Protein AF-A3UKI1-F1 (afdb_monomer_lite)

Sequence (68 aa):
MYLSRIKVENFRNFRDLDVALGGNIVIVGENRVGKSNVLFGLRLIFDPSLPDSAGSSVSPTFGMGWRR

pLDDT: mean 72.54, std 16.63, range [41.44, 90.88]

Secondary structure (DSSP, 8-state):
----EEEEEEETTEEEEEEE--SS------TTSSHHHHHHHHHHHH-TTS------------------

Radius of gyration: 16.29 Å; chains: 1; bounding box: 43×38×25 Å

Foldseek 3Di:
DDDQWDWDDPQDLDNTDIDGDDDDDDDDDDPPSCSVVSVVVVCVVVDPPDDPPPDDDDDPPPDPDPDD

Structure (mmCIF, N/CA/C/O backbone):
data_AF-A3UKI1-F1
#
_entry.id   AF-A3UKI1-F1
#
loop_
_atom_site.group_PDB
_atom_site.id
_atom_site.type_symbol
_atom_site.label_atom_id
_atom_site.label_alt_id
_atom_site.label_comp_id
_atom_site.label_asym_id
_atom_site.label_entity_id
_atom_site.label_seq_id
_atom_site.pdbx_PDB_ins_code
_atom_site.Cartn_x
_atom_site.Cartn_y
_atom_site.Cartn_z
_atom_site.occupancy
_atom_site.B_iso_or_equiv
_atom_site.auth_seq_id
_atom_site.auth_comp_id
_atom_site.auth_asym_id
_atom_site.auth_atom_id
_atom_site.pdbx_PDB_model_num
ATOM 1 N N . MET A 1 1 ? -6.265 2.007 15.491 1.00 59.69 1 MET A N 1
ATOM 2 C CA . MET A 1 1 ? -6.096 2.704 14.198 1.00 59.69 1 MET A CA 1
ATOM 3 C C . MET A 1 1 ? -6.624 1.785 13.105 1.00 59.69 1 MET A C 1
ATOM 5 O O . MET A 1 1 ? -6.245 0.623 13.107 1.00 59.69 1 MET A O 1
ATOM 9 N N . TYR A 1 2 ? -7.545 2.254 12.259 1.00 70.44 2 TYR A N 1
ATOM 10 C CA . TYR A 1 2 ? -8.127 1.470 11.161 1.00 70.44 2 TYR A CA 1
ATOM 11 C C . TYR A 1 2 ? -7.704 2.108 9.840 1.00 70.44 2 TYR A C 1
ATOM 13 O O . TYR A 1 2 ? -8.020 3.271 9.595 1.00 70.44 2 TYR A O 1
ATOM 21 N N . LEU A 1 3 ? -6.955 1.371 9.021 1.00 71.44 3 LEU A N 1
ATOM 22 C CA . LEU A 1 3 ? -6.536 1.835 7.704 1.00 71.44 3 LEU A CA 1
ATOM 23 C C . LEU A 1 3 ? -7.581 1.355 6.694 1.00 71.44 3 LEU A C 1
ATOM 25 O O . LEU A 1 3 ? -7.661 0.164 6.416 1.00 71.44 3 LEU A O 1
ATOM 29 N N . SER A 1 4 ? -8.425 2.268 6.212 1.00 84.44 4 SER A N 1
ATOM 30 C CA . SER A 1 4 ? -9.570 1.950 5.343 1.00 84.44 4 SER A CA 1
ATOM 31 C C . SER A 1 4 ? -9.244 2.030 3.853 1.00 84.44 4 SER A C 1
ATOM 33 O O . SER A 1 4 ? -9.894 1.383 3.034 1.00 84.44 4 SER A O 1
ATOM 35 N N . ARG A 1 5 ? -8.253 2.840 3.479 1.00 85.38 5 ARG A N 1
ATOM 36 C CA . ARG A 1 5 ? -7.869 3.080 2.087 1.00 85.38 5 ARG A CA 1
ATOM 37 C C . ARG A 1 5 ? -6.427 3.559 2.019 1.00 85.38 5 ARG A C 1
ATOM 39 O O . ARG A 1 5 ? -6.004 4.360 2.848 1.00 85.38 5 ARG A O 1
ATOM 46 N N . ILE A 1 6 ? -5.696 3.087 1.018 1.00 86.06 6 ILE A N 1
ATOM 47 C CA . ILE A 1 6 ? -4.395 3.618 0.619 1.00 86.06 6 ILE A CA 1
ATOM 48 C C . ILE A 1 6 ? -4.565 4.253 -0.754 1.00 86.06 6 ILE A C 1
ATOM 50 O O . ILE A 1 6 ? -5.027 3.593 -1.682 1.00 86.06 6 ILE A O 1
ATOM 54 N N . LYS A 1 7 ? -4.138 5.510 -0.876 1.00 87.62 7 LYS A N 1
ATOM 55 C CA . LYS A 1 7 ? -3.953 6.172 -2.162 1.00 87.62 7 LYS A CA 1
ATOM 56 C C . LYS A 1 7 ? -2.498 6.607 -2.290 1.00 87.62 7 LYS A C 1
ATOM 58 O O . LYS A 1 7 ? -1.967 7.236 -1.378 1.00 87.62 7 LYS A O 1
ATOM 63 N N . VAL A 1 8 ? -1.852 6.241 -3.388 1.00 84.94 8 VAL A N 1
ATOM 64 C CA . VAL A 1 8 ? -0.465 6.586 -3.696 1.00 84.94 8 VAL A CA 1
ATOM 65 C C . VAL A 1 8 ? -0.436 7.225 -5.074 1.00 84.94 8 VAL A C 1
ATOM 67 O O . VAL A 1 8 ? -0.738 6.575 -6.067 1.00 84.94 8 VAL A O 1
ATOM 70 N N . GLU A 1 9 ? -0.022 8.484 -5.130 1.00 87.44 9 GLU A N 1
ATOM 71 C CA . GLU A 1 9 ? 0.132 9.242 -6.370 1.00 87.44 9 GLU A CA 1
ATOM 72 C C . GLU A 1 9 ? 1.587 9.698 -6.495 1.00 87.44 9 GLU A C 1
ATOM 74 O O . GLU A 1 9 ? 2.176 10.172 -5.523 1.00 87.44 9 GLU A O 1
ATOM 79 N N . ASN A 1 10 ? 2.178 9.550 -7.683 1.00 85.62 10 ASN A N 1
ATOM 80 C CA . ASN A 1 10 ? 3.540 10.009 -7.995 1.00 85.62 10 ASN A CA 1
ATOM 81 C C . ASN A 1 10 ? 4.632 9.567 -6.995 1.00 85.62 10 ASN A C 1
ATOM 83 O O . ASN A 1 10 ? 5.597 10.293 -6.744 1.00 85.62 10 ASN A O 1
ATOM 87 N N . PHE A 1 11 ? 4.522 8.360 -6.434 1.00 79.69 11 PHE A N 1
ATOM 88 C CA . PHE A 1 11 ? 5.490 7.849 -5.466 1.00 79.69 11 PHE A CA 1
ATOM 89 C C . PHE A 1 11 ? 6.404 6.787 -6.078 1.00 79.69 11 PHE A C 1
ATOM 91 O O . PHE A 1 11 ? 6.024 5.626 -6.268 1.00 79.69 11 PHE A O 1
ATOM 98 N N . ARG A 1 12 ? 7.665 7.168 -6.315 1.00 80.38 12 ARG A N 1
ATOM 99 C CA . ARG A 1 12 ? 8.710 6.309 -6.896 1.00 80.38 12 ARG A CA 1
ATOM 100 C C . ARG A 1 12 ? 8.249 5.657 -8.206 1.00 80.38 12 ARG A C 1
ATOM 102 O O . ARG A 1 12 ? 8.239 6.303 -9.243 1.00 80.38 12 ARG A O 1
ATOM 109 N N . ASN A 1 13 ? 7.888 4.374 -8.145 1.00 81.50 13 ASN A N 1
ATOM 110 C CA . ASN A 1 13 ? 7.515 3.551 -9.294 1.00 81.50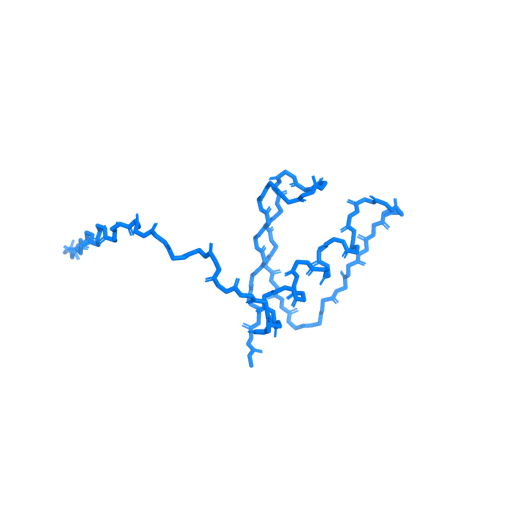 13 ASN A CA 1
ATOM 111 C C . ASN A 1 13 ? 5.996 3.501 -9.532 1.00 81.50 13 ASN A C 1
ATOM 113 O O . ASN A 1 13 ? 5.554 2.898 -10.505 1.00 81.50 13 ASN A O 1
ATOM 117 N N . PHE A 1 14 ? 5.199 4.102 -8.642 1.00 80.12 14 PHE A N 1
ATOM 118 C CA . PHE A 1 14 ? 3.745 4.155 -8.747 1.00 80.12 14 PHE A CA 1
ATOM 119 C C . PHE A 1 14 ? 3.311 5.511 -9.293 1.00 80.12 14 PHE A C 1
ATOM 121 O O . PHE A 1 14 ? 3.612 6.548 -8.703 1.00 80.12 14 PHE A O 1
ATOM 128 N N . ARG A 1 15 ? 2.595 5.493 -10.423 1.00 83.31 15 ARG A N 1
ATOM 129 C CA . ARG A 1 15 ? 1.966 6.695 -10.991 1.00 83.31 15 ARG A CA 1
ATOM 130 C C . ARG A 1 15 ? 0.665 7.005 -10.258 1.00 83.31 15 ARG A C 1
ATOM 132 O O . ARG A 1 15 ? 0.491 8.123 -9.791 1.00 83.31 15 ARG A O 1
ATOM 139 N N . ASP A 1 16 ? -0.178 5.990 -10.113 1.00 86.25 16 ASP A N 1
ATOM 140 C CA . ASP A 1 16 ? -1.427 6.035 -9.362 1.00 86.25 16 ASP A CA 1
ATOM 141 C C . ASP A 1 16 ? -1.735 4.631 -8.819 1.00 86.25 16 ASP A C 1
ATOM 143 O O . ASP A 1 16 ? -1.551 3.631 -9.521 1.00 86.25 16 ASP A O 1
ATOM 147 N N . LEU A 1 17 ? -2.134 4.552 -7.554 1.00 84.06 17 LEU A N 1
ATOM 148 C CA . LEU A 1 17 ? -2.559 3.332 -6.877 1.00 84.06 17 LEU A CA 1
ATOM 149 C C . LEU A 1 17 ? -3.617 3.711 -5.848 1.00 84.06 17 LEU A C 1
ATOM 151 O O . LEU A 1 17 ? -3.329 4.414 -4.883 1.00 84.06 17 LEU A O 1
ATOM 155 N N . ASP A 1 18 ? -4.819 3.182 -6.021 1.00 88.06 18 ASP A N 1
ATOM 156 C CA . ASP A 1 18 ? -5.946 3.418 -5.131 1.00 88.06 18 ASP A CA 1
ATOM 157 C C . ASP A 1 18 ? -6.535 2.074 -4.707 1.00 88.06 18 ASP A C 1
ATOM 159 O O . ASP A 1 18 ? -7.069 1.324 -5.526 1.00 88.06 18 ASP A O 1
ATOM 163 N N . VAL A 1 19 ? -6.363 1.730 -3.432 1.00 85.75 19 VAL A N 1
ATOM 164 C CA . VAL A 1 19 ? -6.743 0.425 -2.892 1.00 85.75 19 VAL A CA 1
ATOM 165 C C . VAL A 1 19 ? -7.520 0.621 -1.600 1.00 85.75 19 VAL A C 1
ATOM 167 O O . VAL A 1 19 ? -7.003 1.137 -0.605 1.00 85.75 19 VAL A O 1
ATOM 170 N N . ALA A 1 20 ? -8.771 0.167 -1.601 1.00 86.44 20 ALA A N 1
ATOM 171 C CA . ALA A 1 20 ? -9.543 0.009 -0.379 1.00 86.44 20 ALA A CA 1
ATOM 172 C C . ALA A 1 20 ? -8.960 -1.147 0.443 1.00 86.44 20 ALA A C 1
ATOM 174 O O . ALA A 1 20 ? -8.693 -2.228 -0.083 1.00 86.44 20 ALA A O 1
ATOM 175 N N . LEU A 1 21 ? -8.756 -0.913 1.733 1.00 83.25 21 LEU A N 1
ATOM 176 C CA . LEU A 1 21 ? -8.210 -1.901 2.649 1.00 83.25 21 LEU A CA 1
ATOM 177 C C . LEU A 1 21 ? -9.306 -2.448 3.557 1.00 83.25 21 LEU A C 1
ATOM 179 O O . LEU A 1 21 ? -10.169 -1.708 4.032 1.00 83.25 21 LEU A O 1
ATOM 183 N N . GLY A 1 22 ? -9.237 -3.748 3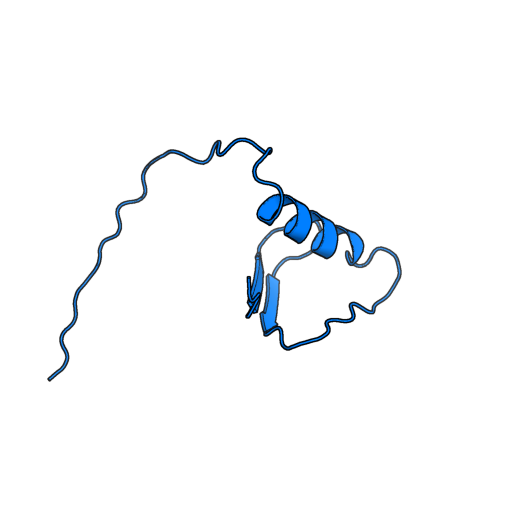.832 1.00 79.88 22 GLY A N 1
ATOM 184 C CA . GLY A 1 22 ? -10.135 -4.423 4.759 1.00 79.88 22 GLY A CA 1
ATOM 185 C C . GLY A 1 22 ? -9.428 -5.583 5.447 1.00 79.88 22 GLY A C 1
ATOM 186 O O . GLY A 1 22 ? -8.896 -6.467 4.783 1.00 79.88 22 GLY A O 1
ATOM 187 N N . GLY A 1 23 ? -9.426 -5.579 6.781 1.00 81.81 23 GLY A N 1
ATOM 188 C CA . GLY A 1 23 ? -8.857 -6.659 7.588 1.00 81.81 23 GLY A CA 1
ATOM 189 C C . GLY A 1 23 ? -7.371 -6.916 7.308 1.00 81.81 23 GLY A C 1
ATOM 190 O O . GLY A 1 23 ? -6.541 -6.017 7.434 1.00 81.81 23 GLY A O 1
ATOM 191 N N . ASN A 1 24 ? -7.045 -8.162 6.955 1.00 82.00 24 ASN A N 1
ATOM 192 C CA . ASN A 1 24 ? -5.680 -8.605 6.681 1.00 82.00 24 ASN A CA 1
ATOM 193 C C . ASN A 1 24 ? -5.297 -8.309 5.228 1.00 82.00 24 ASN A C 1
ATOM 195 O O . ASN A 1 24 ? -5.969 -8.750 4.298 1.00 82.00 24 ASN A O 1
ATOM 199 N N . ILE A 1 25 ? -4.185 -7.606 5.031 1.00 83.38 25 ILE A N 1
ATOM 200 C CA . ILE A 1 25 ? -3.733 -7.155 3.712 1.00 83.38 25 ILE A CA 1
ATOM 201 C C . ILE A 1 25 ? -2.541 -8.009 3.280 1.00 83.38 25 ILE A C 1
ATOM 203 O O . ILE A 1 25 ? -1.571 -8.145 4.025 1.00 83.38 25 ILE A O 1
ATOM 207 N N . VAL A 1 26 ? -2.582 -8.545 2.058 1.00 86.25 26 VAL A N 1
ATOM 208 C CA . VAL A 1 26 ? -1.462 -9.275 1.449 1.00 86.25 26 VAL A CA 1
ATOM 209 C C . VAL A 1 26 ? -1.063 -8.578 0.154 1.00 86.25 26 VAL A C 1
ATOM 211 O O . VAL A 1 26 ? -1.888 -8.389 -0.735 1.00 86.25 26 VAL A O 1
ATOM 214 N N . ILE A 1 27 ? 0.209 -8.194 0.040 1.00 85.38 27 ILE A N 1
ATOM 215 C CA . ILE A 1 27 ? 0.749 -7.527 -1.151 1.00 85.38 27 ILE A CA 1
ATOM 216 C C . ILE A 1 27 ? 1.540 -8.549 -1.972 1.00 85.38 27 ILE A C 1
ATOM 218 O O . ILE A 1 27 ? 2.594 -9.019 -1.541 1.00 85.38 27 ILE A O 1
ATOM 222 N N . VAL A 1 28 ? 1.054 -8.862 -3.175 1.00 88.19 28 VAL A N 1
ATOM 223 C CA . VAL A 1 28 ? 1.661 -9.832 -4.105 1.00 88.19 28 VAL A CA 1
ATOM 224 C C . VAL A 1 28 ? 1.984 -9.150 -5.434 1.00 88.19 28 VAL A C 1
ATOM 226 O O . VAL A 1 28 ? 1.353 -8.171 -5.815 1.00 88.19 28 VAL A O 1
ATOM 229 N N . GLY A 1 29 ? 3.005 -9.640 -6.133 1.00 87.56 29 GLY A N 1
ATOM 230 C CA . GLY A 1 29 ? 3.421 -9.122 -7.436 1.00 87.56 29 GLY A CA 1
ATOM 231 C C . GLY A 1 29 ? 4.834 -9.565 -7.792 1.00 87.56 29 GLY A C 1
ATOM 232 O O . GLY A 1 29 ? 5.506 -10.217 -6.989 1.00 87.56 29 GLY A O 1
ATOM 233 N N . GLU A 1 30 ? 5.320 -9.172 -8.962 1.00 89.06 30 GLU A N 1
ATOM 234 C CA . GLU A 1 30 ? 6.681 -9.472 -9.413 1.00 89.06 30 GLU A CA 1
ATOM 235 C C . GLU A 1 30 ? 7.744 -8.796 -8.529 1.00 89.06 30 GLU A C 1
ATOM 237 O O . GLU A 1 30 ? 7.479 -7.816 -7.815 1.00 89.06 30 GLU A O 1
ATOM 242 N N . ASN A 1 31 ? 8.966 -9.328 -8.515 1.00 88.56 31 ASN A N 1
ATOM 243 C CA . ASN A 1 31 ? 10.074 -8.643 -7.862 1.00 88.56 31 ASN A CA 1
ATOM 244 C C . ASN A 1 31 ? 10.297 -7.257 -8.500 1.00 88.56 31 ASN A C 1
ATOM 246 O O . ASN A 1 31 ? 10.101 -7.082 -9.694 1.00 88.56 31 ASN A O 1
ATOM 250 N N . ARG A 1 32 ? 10.701 -6.264 -7.699 1.00 85.31 32 ARG A N 1
ATOM 251 C CA . ARG A 1 32 ? 10.968 -4.870 -8.127 1.00 85.31 32 ARG A CA 1
ATOM 252 C C . ARG A 1 32 ? 9.779 -4.036 -8.631 1.00 85.31 32 ARG A C 1
ATOM 254 O O . ARG A 1 32 ? 9.963 -2.844 -8.835 1.00 85.31 32 ARG A O 1
ATOM 261 N N . VAL A 1 33 ? 8.558 -4.573 -8.704 1.00 85.75 33 VAL A N 1
ATOM 262 C CA . VAL A 1 33 ? 7.359 -3.798 -9.108 1.00 85.75 33 VAL A CA 1
ATOM 263 C C . VAL A 1 33 ? 7.000 -2.648 -8.146 1.00 85.75 33 VAL A C 1
ATOM 265 O O . VAL A 1 33 ? 6.223 -1.764 -8.483 1.00 85.75 33 VAL A O 1
ATOM 268 N N . GLY A 1 34 ? 7.575 -2.641 -6.936 1.00 84.38 34 GLY A N 1
ATOM 269 C CA . GLY A 1 34 ? 7.369 -1.580 -5.946 1.00 84.38 34 GLY A CA 1
ATOM 270 C C . GLY A 1 34 ? 6.701 -2.025 -4.645 1.00 84.38 34 GLY A C 1
ATOM 271 O O . GLY A 1 34 ? 6.400 -1.177 -3.815 1.00 84.38 34 GLY A O 1
ATOM 272 N N . LYS A 1 35 ? 6.520 -3.329 -4.395 1.00 90.88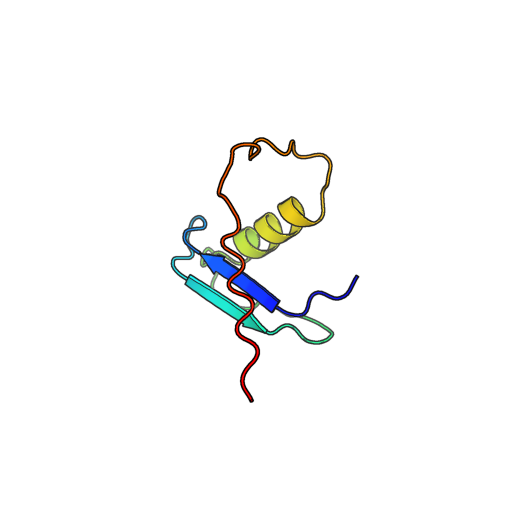 35 LYS A N 1
ATOM 273 C CA . LYS A 1 35 ? 5.921 -3.834 -3.139 1.00 90.88 35 LYS A CA 1
ATOM 274 C C . LYS A 1 35 ? 6.579 -3.252 -1.877 1.00 90.88 35 LYS A C 1
ATOM 276 O O . LYS A 1 35 ? 5.889 -2.758 -0.991 1.00 90.88 35 LYS A O 1
ATOM 281 N N . SER A 1 36 ? 7.915 -3.220 -1.828 1.00 89.00 36 SER A N 1
ATOM 282 C CA . SER A 1 36 ? 8.656 -2.621 -0.708 1.00 89.00 36 SER A CA 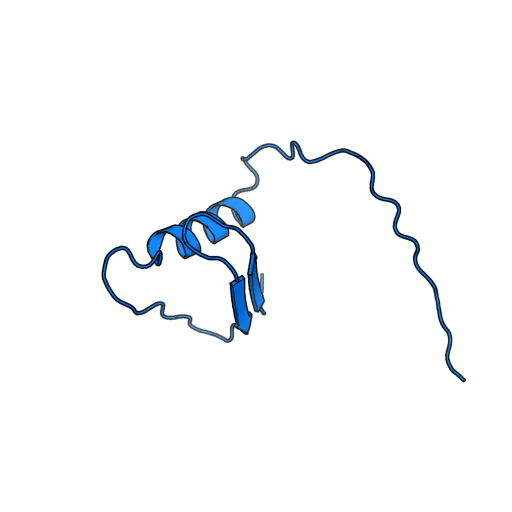1
ATOM 283 C C . SER A 1 36 ? 8.474 -1.102 -0.608 1.00 89.00 36 SER A C 1
ATOM 285 O O . SER A 1 36 ? 8.548 -0.558 0.488 1.00 89.00 36 SER A O 1
ATOM 287 N N . ASN A 1 37 ? 8.201 -0.409 -1.721 1.00 87.88 37 ASN A N 1
ATOM 288 C CA . ASN A 1 37 ? 7.919 1.028 -1.714 1.00 87.88 37 ASN A CA 1
ATOM 289 C C . ASN A 1 37 ? 6.558 1.322 -1.067 1.00 87.88 37 ASN A C 1
ATOM 291 O O . ASN A 1 37 ? 6.460 2.292 -0.326 1.00 87.88 37 ASN A O 1
ATOM 295 N N . VAL A 1 38 ? 5.541 0.478 -1.287 1.00 84.62 38 VAL A N 1
ATOM 296 C CA . VAL A 1 38 ? 4.235 0.613 -0.611 1.00 84.62 38 VAL A CA 1
ATOM 297 C C . VAL A 1 38 ? 4.403 0.478 0.903 1.00 84.62 38 VAL A C 1
ATOM 299 O O . VAL A 1 38 ? 3.935 1.329 1.655 1.00 84.62 38 VAL A O 1
ATOM 302 N N . LEU A 1 39 ? 5.146 -0.540 1.355 1.00 85.50 39 LEU A N 1
ATOM 303 C CA . LEU A 1 39 ? 5.452 -0.716 2.779 1.00 85.50 39 LEU A CA 1
ATOM 304 C C . LEU A 1 39 ? 6.254 0.460 3.355 1.00 85.50 39 LEU A C 1
ATOM 306 O O . LEU A 1 39 ? 6.009 0.880 4.483 1.00 85.50 39 LEU A O 1
ATOM 310 N N . PHE A 1 40 ? 7.202 1.000 2.586 1.00 86.06 40 PHE A N 1
ATOM 311 C CA . PHE A 1 40 ? 7.985 2.163 2.994 1.00 86.06 40 PHE A CA 1
ATOM 312 C C . PHE A 1 40 ? 7.110 3.414 3.139 1.00 86.06 40 PHE A C 1
ATOM 314 O O . PHE A 1 40 ? 7.217 4.101 4.146 1.00 86.06 40 PHE A O 1
ATOM 321 N N . GLY A 1 41 ? 6.208 3.674 2.186 1.00 83.31 41 GLY A N 1
ATOM 322 C CA . GLY A 1 41 ? 5.252 4.783 2.263 1.00 83.31 41 GLY A CA 1
ATOM 323 C C . GLY A 1 41 ? 4.337 4.679 3.482 1.00 83.31 41 GLY A C 1
ATOM 324 O O . GLY A 1 41 ? 4.141 5.663 4.186 1.00 83.31 41 GLY A O 1
ATOM 325 N N . LEU A 1 42 ? 3.863 3.471 3.801 1.00 82.56 42 LEU A N 1
ATOM 326 C CA . LEU A 1 42 ? 3.111 3.237 5.035 1.00 82.56 42 LEU A CA 1
ATOM 327 C C . LEU A 1 42 ? 3.952 3.552 6.269 1.00 82.56 42 LEU A C 1
ATOM 329 O O . LEU A 1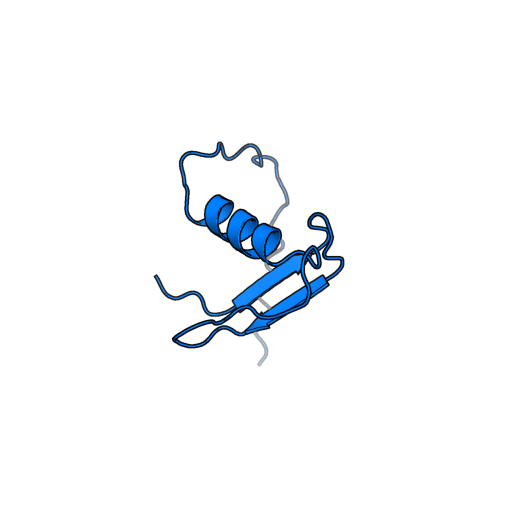 42 ? 3.491 4.267 7.153 1.00 82.56 42 LEU A O 1
ATOM 333 N N . ARG A 1 43 ? 5.200 3.079 6.315 1.00 83.19 43 ARG A N 1
ATOM 334 C CA . ARG A 1 43 ? 6.099 3.349 7.441 1.00 83.19 43 ARG A CA 1
ATOM 335 C C . ARG A 1 43 ? 6.328 4.846 7.662 1.00 83.19 43 ARG A C 1
ATOM 337 O O . ARG A 1 43 ? 6.358 5.251 8.811 1.00 83.19 43 ARG A O 1
ATOM 344 N N . LEU A 1 44 ? 6.426 5.650 6.600 1.00 79.94 44 LEU A N 1
ATOM 345 C CA . LEU A 1 44 ? 6.535 7.111 6.719 1.00 79.94 44 LEU A CA 1
ATOM 346 C C . LEU A 1 44 ? 5.311 7.745 7.395 1.00 79.94 44 LEU A C 1
ATOM 348 O O . LEU A 1 44 ? 5.462 8.699 8.141 1.00 79.94 44 LEU A O 1
ATOM 352 N N . ILE A 1 45 ? 4.109 7.223 7.140 1.00 76.44 45 ILE A N 1
ATOM 353 C CA . ILE A 1 45 ? 2.858 7.756 7.704 1.00 76.44 45 ILE A CA 1
ATOM 354 C C . ILE A 1 45 ? 2.676 7.316 9.164 1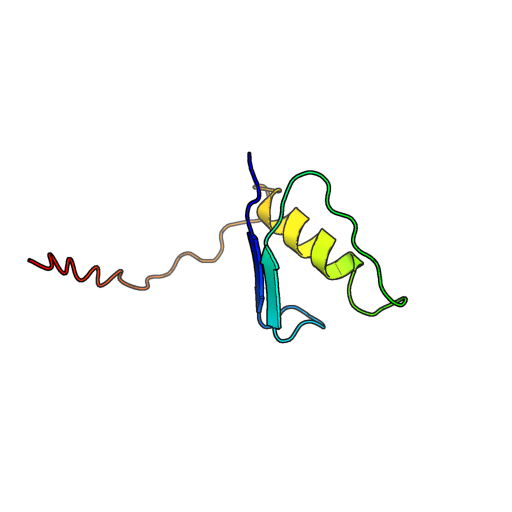.00 76.44 45 ILE A C 1
ATOM 356 O O . ILE A 1 45 ? 2.122 8.053 9.974 1.00 76.44 45 ILE A O 1
ATOM 360 N N . PHE A 1 46 ? 3.116 6.101 9.504 1.00 73.81 46 PHE A N 1
ATOM 361 C CA . PHE A 1 46 ? 2.989 5.553 10.858 1.00 73.81 46 PHE A CA 1
ATOM 362 C C . PHE A 1 46 ? 4.126 5.959 11.804 1.00 73.81 46 PHE A C 1
ATOM 364 O O . PHE A 1 46 ? 3.980 5.769 13.010 1.00 73.81 46 PHE A O 1
ATOM 371 N N . ASP A 1 47 ? 5.242 6.475 11.287 1.00 67.19 47 ASP A N 1
ATOM 372 C CA . ASP A 1 47 ? 6.386 6.912 12.084 1.00 67.19 47 ASP A CA 1
ATOM 373 C C . ASP A 1 47 ? 6.367 8.445 12.260 1.00 67.19 47 ASP A C 1
ATOM 375 O O . ASP A 1 47 ? 6.799 9.173 11.364 1.00 67.19 47 ASP A O 1
ATOM 379 N N . PRO A 1 48 ? 5.884 8.965 13.408 1.00 57.69 48 PRO A N 1
ATOM 380 C CA . PRO A 1 48 ? 5.800 10.403 13.670 1.00 57.69 48 PRO A CA 1
ATOM 381 C C . PRO A 1 48 ? 7.169 11.061 13.916 1.00 57.69 48 PRO A C 1
ATOM 383 O O . PRO A 1 48 ? 7.225 12.249 14.220 1.00 57.69 48 PRO A O 1
ATOM 386 N N . SER A 1 49 ? 8.279 10.311 13.842 1.00 58.16 49 SER A N 1
ATOM 387 C CA . SER A 1 49 ? 9.631 10.860 14.009 1.00 58.16 49 SER A CA 1
ATOM 388 C C . SER A 1 49 ? 10.193 11.524 12.744 1.00 58.16 49 SER A C 1
ATOM 390 O O . SER A 1 49 ? 11.245 12.164 12.812 1.00 58.16 49 SER A O 1
ATOM 392 N N . LEU A 1 50 ? 9.505 11.418 11.598 1.00 51.41 50 LEU A N 1
ATOM 393 C CA . LEU A 1 50 ? 9.848 12.189 10.404 1.00 51.41 50 LEU A CA 1
ATOM 394 C C . LEU A 1 50 ? 9.251 13.602 10.486 1.00 51.41 50 LEU A C 1
ATOM 396 O O . LEU A 1 50 ? 8.057 13.746 10.736 1.00 51.41 50 LEU A O 1
ATOM 400 N N . PRO A 1 51 ? 10.062 14.655 10.277 1.00 45.81 51 PRO A N 1
ATOM 401 C CA . PRO A 1 51 ? 9.623 16.026 10.472 1.00 45.81 51 PRO A CA 1
ATOM 402 C C . PRO A 1 51 ? 8.541 16.398 9.456 1.00 45.81 51 PRO A C 1
ATOM 404 O O . PRO A 1 51 ? 8.763 16.310 8.246 1.00 45.81 51 PRO A O 1
ATOM 407 N N . ASP A 1 52 ? 7.413 16.899 9.962 1.00 49.03 52 ASP A N 1
ATOM 408 C CA . ASP A 1 52 ? 6.423 17.682 9.220 1.00 49.03 52 ASP A CA 1
ATOM 409 C C . ASP A 1 52 ? 7.098 18.939 8.640 1.00 49.03 52 ASP A C 1
ATOM 411 O O . ASP A 1 52 ? 7.027 20.039 9.179 1.00 49.03 52 ASP A O 1
ATOM 415 N N . SER A 1 53 ? 7.792 18.785 7.514 1.00 51.12 53 SER A N 1
ATOM 416 C CA . SER A 1 53 ? 8.289 19.901 6.697 1.00 51.12 53 SER A CA 1
ATOM 417 C C . SER A 1 53 ? 7.311 20.220 5.564 1.00 51.12 53 SER A C 1
ATOM 419 O O . SER A 1 53 ? 7.717 20.573 4.462 1.00 51.12 53 SER A O 1
ATOM 421 N N . ALA A 1 54 ? 6.011 20.071 5.824 1.00 49.72 54 ALA A N 1
ATOM 422 C CA . ALA A 1 54 ? 4.931 20.493 4.935 1.00 49.72 54 ALA A CA 1
ATOM 423 C C . ALA A 1 54 ? 3.990 21.473 5.653 1.00 49.72 54 ALA A C 1
ATOM 425 O O . ALA A 1 54 ? 2.770 21.413 5.535 1.00 49.72 54 ALA A O 1
ATOM 426 N N . GLY A 1 55 ? 4.571 22.406 6.407 1.00 55.38 55 GLY A N 1
ATOM 427 C CA . GLY A 1 55 ? 3.901 23.639 6.792 1.00 55.38 55 GLY A CA 1
ATOM 428 C C . GLY A 1 55 ? 4.111 24.708 5.721 1.00 55.38 55 GLY A C 1
ATOM 429 O O . GLY A 1 55 ? 5.140 25.376 5.719 1.00 55.38 55 GLY A O 1
ATOM 430 N N . SER A 1 56 ? 3.156 24.885 4.806 1.00 42.78 56 SER A N 1
ATOM 431 C CA . SER A 1 56 ? 2.828 26.205 4.234 1.00 42.78 56 SER A CA 1
ATOM 432 C C . SER A 1 56 ? 1.537 26.159 3.408 1.00 42.78 56 SER A C 1
ATOM 434 O O . SER A 1 56 ? 1.510 25.736 2.260 1.00 42.78 56 SER A O 1
ATOM 436 N N . SER A 1 57 ? 0.467 26.634 4.048 1.00 50.56 57 SER A N 1
ATOM 437 C CA . SER A 1 57 ? -0.656 27.388 3.481 1.00 50.56 57 SER A CA 1
ATOM 438 C C . SER A 1 57 ? -1.248 26.934 2.142 1.00 50.56 57 SER A C 1
ATOM 440 O O . SER A 1 57 ? -0.894 27.451 1.086 1.00 50.56 57 SER A O 1
ATOM 442 N N . VAL A 1 58 ? -2.301 26.114 2.208 1.00 57.81 58 VAL A N 1
ATOM 443 C CA . VAL A 1 58 ? -3.362 26.134 1.191 1.00 57.81 58 VAL A CA 1
ATOM 444 C C . VAL A 1 58 ? -4.703 26.242 1.912 1.00 57.81 58 VAL A C 1
ATOM 446 O O . VAL A 1 58 ? -5.068 25.395 2.724 1.00 57.81 58 VAL A O 1
ATOM 449 N N . SER A 1 59 ? -5.395 27.351 1.681 1.00 43.47 59 SER A N 1
ATOM 450 C CA . SER A 1 59 ? -6.653 27.739 2.315 1.00 43.47 59 SER A CA 1
ATOM 451 C C . SER A 1 59 ? -7.748 26.693 2.064 1.00 43.47 59 SER A C 1
ATOM 453 O O . SER A 1 59 ? -8.030 26.400 0.900 1.00 43.47 59 SER A O 1
ATOM 455 N N . PRO A 1 60 ? -8.440 26.162 3.088 1.00 41.44 60 PRO A N 1
ATOM 456 C CA . PRO A 1 60 ? -9.646 25.386 2.854 1.00 41.44 60 PRO A CA 1
ATOM 457 C C . PRO A 1 60 ? -10.784 26.354 2.514 1.00 41.44 60 PRO A C 1
ATOM 459 O O . PRO A 1 60 ? -11.433 26.917 3.394 1.00 41.44 60 PRO A O 1
ATOM 462 N N . THR A 1 61 ? -11.055 26.556 1.225 1.00 52.31 61 THR A N 1
ATOM 463 C CA . THR A 1 61 ? -12.354 27.078 0.782 1.00 52.31 61 THR A CA 1
ATOM 464 C C . THR A 1 61 ? -13.401 25.996 1.048 1.00 52.31 61 THR A C 1
ATOM 466 O O . THR A 1 61 ? -13.721 25.182 0.187 1.00 52.31 61 THR A O 1
ATOM 469 N N . PHE A 1 62 ? -13.906 25.943 2.280 1.00 42.28 62 PHE A N 1
ATOM 470 C CA . PHE A 1 62 ? -15.000 25.056 2.654 1.00 42.28 62 PHE A CA 1
ATOM 471 C C . PHE A 1 62 ? -16.324 25.696 2.216 1.00 42.28 62 PHE A C 1
ATOM 473 O O . PHE A 1 62 ? -16.925 26.496 2.931 1.00 42.28 62 PHE A O 1
ATOM 480 N N . GLY A 1 63 ? -16.767 25.378 0.998 1.00 49.25 63 GLY A N 1
ATOM 481 C CA . GLY A 1 63 ? -18.111 25.698 0.525 1.00 49.25 63 GLY A CA 1
ATOM 482 C C . GLY A 1 63 ? -19.133 24.798 1.216 1.00 49.25 63 GLY A C 1
ATOM 483 O O . GLY A 1 63 ? -19.325 23.651 0.822 1.00 49.25 63 GLY A O 1
ATOM 484 N N . MET A 1 64 ? -19.791 25.312 2.254 1.00 46.03 64 MET A N 1
ATOM 485 C CA . MET A 1 64 ? -20.881 24.628 2.950 1.00 46.03 64 MET A CA 1
ATOM 486 C C . MET A 1 64 ? -22.168 24.733 2.110 1.00 46.03 64 MET A C 1
ATOM 488 O O . MET A 1 64 ? -23.003 25.611 2.310 1.00 46.03 64 MET A O 1
ATOM 492 N N . GLY A 1 65 ? -22.305 23.859 1.111 1.00 45.97 65 GLY A N 1
ATOM 493 C CA . GLY A 1 65 ? -23.522 23.722 0.314 1.00 45.97 65 GLY A CA 1
ATOM 494 C C . GLY A 1 65 ? -24.578 22.910 1.057 1.00 45.97 65 GLY A C 1
ATOM 495 O O . GLY A 1 65 ? -24.683 21.705 0.847 1.00 45.97 65 GLY A O 1
ATOM 496 N N . TRP A 1 66 ? -25.376 23.563 1.905 1.00 44.97 66 TRP A N 1
ATOM 497 C CA . TRP A 1 66 ? -26.644 22.998 2.367 1.00 44.97 66 TRP A CA 1
ATOM 498 C C . TRP A 1 66 ? -27.572 22.856 1.156 1.00 44.97 66 TRP A C 1
ATOM 500 O O . TRP A 1 66 ? -28.146 23.835 0.680 1.00 44.97 66 TRP A O 1
ATOM 510 N N . ARG A 1 67 ? -27.693 21.639 0.618 1.00 44.69 67 ARG A N 1
ATOM 511 C CA . ARG A 1 67 ? -28.781 21.308 -0.303 1.00 44.69 67 ARG A CA 1
ATOM 512 C C . ARG A 1 67 ? -30.048 21.093 0.526 1.00 44.69 67 ARG A C 1
ATOM 514 O O . ARG A 1 67 ? -30.065 20.224 1.394 1.00 44.69 67 ARG A O 1
ATOM 521 N N . ARG A 1 68 ? -31.061 21.928 0.274 1.00 52.81 68 ARG A N 1
ATOM 522 C CA . ARG A 1 68 ? -32.461 21.506 0.394 1.00 52.81 68 ARG A CA 1
ATOM 523 C C . ARG A 1 68 ? -32.769 20.491 -0.698 1.00 52.81 68 ARG A C 1
ATOM 525 O O . ARG A 1 68 ? -32.143 20.613 -1.778 1.00 52.81 68 ARG A O 1
#